Protein AF-A0A3S1QDF0-F1 (afdb_monomer_lite)

Secondary structure (DSSP, 8-state):
-----BTTB-S--EEPPPEEEEE---TTSTT---SSPEEEEEE--EE----S-HHHHHHHHHHHHHH-SSSS---------------S--TT-TT-HHHH--GGGSPPPP-----

Radius of gyration: 22.37 Å; chains: 1; bounding box: 51×59×48 Å

Sequence (115 aa):
ITPLGMGSYDSNAFQSADGVERYRPLEGAAAGAETLLRQRPGTVEVSFELPDDQALAARVVEAIYQAHSYEEPVIRIQPLLASRSKGLDDRANPNRWWNTTGDWKKAAPPVREDA

Structure (mmCIF, N/CA/C/O backbone):
data_AF-A0A3S1QDF0-F1
#
_entry.id   AF-A0A3S1QDF0-F1
#
loop_
_atom_site.group_PDB
_atom_site.id
_atom_site.type_symbol
_atom_site.label_atom_id
_atom_site.label_alt_id
_atom_site.label_comp_id
_atom_site.label_asym_id
_atom_site.label_entity_id
_atom_site.label_seq_id
_atom_site.pdbx_PDB_ins_code
_atom_site.Cartn_x
_atom_site.Cartn_y
_atom_site.Cartn_z
_atom_site.occupancy
_atom_site.B_iso_or_equiv
_atom_site.auth_seq_id
_atom_site.auth_comp_id
_atom_site.auth_asym_id
_atom_site.auth_atom_id
_atom_site.pdbx_PDB_model_num
ATOM 1 N N . ILE A 1 1 ? -5.159 -4.350 -12.695 1.00 91.81 1 ILE A N 1
ATOM 2 C CA . ILE A 1 1 ? -5.181 -2.877 -12.926 1.00 91.81 1 ILE A CA 1
ATOM 3 C C . ILE A 1 1 ? -3.872 -2.389 -13.530 1.00 91.81 1 ILE A C 1
ATOM 5 O O . ILE A 1 1 ? -3.918 -1.724 -14.554 1.00 91.81 1 ILE A O 1
ATOM 9 N N . THR A 1 2 ? -2.732 -2.763 -12.953 1.00 93.69 2 THR A N 1
ATOM 10 C CA . THR A 1 2 ? -1.377 -2.519 -13.472 1.00 93.69 2 THR A CA 1
ATOM 11 C C . THR A 1 2 ? -0.497 -3.713 -13.082 1.00 93.69 2 THR A C 1
ATOM 13 O O . THR A 1 2 ? -0.750 -4.281 -12.019 1.00 93.69 2 THR A O 1
ATOM 16 N N . PRO A 1 3 ? 0.471 -4.145 -13.910 1.00 94.00 3 PRO A N 1
ATOM 17 C CA . PRO A 1 3 ? 1.278 -5.337 -13.633 1.00 94.00 3 PRO A CA 1
ATOM 18 C C . PRO A 1 3 ? 2.426 -5.112 -12.632 1.00 94.00 3 PRO A C 1
ATOM 20 O O . PRO A 1 3 ? 3.114 -6.069 -12.304 1.00 94.00 3 PRO A O 1
ATOM 23 N N . LEU A 1 4 ? 2.673 -3.877 -12.167 1.00 94.12 4 LEU A N 1
ATOM 24 C CA . LEU A 1 4 ? 3.802 -3.540 -11.275 1.00 94.12 4 LEU A CA 1
ATOM 25 C C . LEU A 1 4 ? 5.165 -4.003 -11.834 1.00 94.12 4 LEU A C 1
ATOM 27 O O . LEU A 1 4 ? 5.952 -4.695 -11.184 1.00 94.12 4 LEU A O 1
ATOM 31 N N . GLY A 1 5 ? 5.416 -3.645 -13.096 1.00 91.94 5 GLY A N 1
ATOM 32 C CA . GLY A 1 5 ? 6.602 -4.068 -13.837 1.00 91.94 5 GLY A CA 1
ATOM 33 C C . GLY A 1 5 ? 7.876 -3.295 -13.479 1.00 91.94 5 GLY A C 1
ATOM 34 O O . GLY A 1 5 ? 7.883 -2.060 -13.467 1.00 91.94 5 GLY A O 1
ATOM 35 N N . MET A 1 6 ? 8.984 -4.013 -13.298 1.00 88.44 6 MET A N 1
ATOM 36 C CA . MET A 1 6 ? 10.336 -3.470 -13.163 1.00 88.44 6 MET A CA 1
ATOM 37 C C . MET A 1 6 ? 11.302 -4.262 -14.053 1.00 88.44 6 MET A C 1
ATOM 39 O O . MET A 1 6 ? 11.686 -5.386 -13.743 1.00 88.44 6 MET A O 1
ATOM 43 N N . GLY A 1 7 ? 11.702 -3.690 -15.193 1.00 86.25 7 GLY A N 1
ATOM 44 C CA . GLY A 1 7 ? 12.539 -4.403 -16.162 1.00 86.25 7 GLY A CA 1
ATOM 45 C C . GLY A 1 7 ? 11.831 -5.643 -16.717 1.00 86.25 7 GLY A C 1
ATOM 46 O O . GLY A 1 7 ? 10.802 -5.509 -17.372 1.00 86.25 7 GLY A O 1
ATOM 47 N N . SER A 1 8 ? 12.397 -6.827 -16.471 1.00 87.56 8 SER A N 1
ATOM 48 C CA . SER A 1 8 ? 11.833 -8.123 -16.892 1.00 87.56 8 SER A CA 1
ATOM 49 C C . SER A 1 8 ? 11.002 -8.817 -15.802 1.00 87.56 8 SER A C 1
ATOM 51 O O . SER A 1 8 ? 10.687 -9.993 -15.949 1.00 87.56 8 SER A O 1
ATOM 53 N N . TYR A 1 9 ? 10.682 -8.120 -14.710 1.00 89.81 9 TYR A N 1
ATOM 54 C CA . TYR A 1 9 ? 9.926 -8.652 -13.574 1.00 89.81 9 TYR A CA 1
ATOM 55 C C . TYR A 1 9 ? 8.561 -7.962 -13.482 1.00 89.81 9 TYR A C 1
ATOM 57 O O . TYR A 1 9 ? 8.472 -6.760 -13.737 1.00 89.81 9 TYR A O 1
ATOM 65 N N . ASP A 1 10 ? 7.519 -8.684 -13.079 1.00 94.94 10 ASP A N 1
ATOM 66 C CA . ASP A 1 10 ? 6.196 -8.148 -12.736 1.00 94.94 10 ASP A CA 1
ATOM 67 C C . ASP A 1 10 ? 5.891 -8.355 -11.242 1.00 94.94 10 ASP A C 1
ATOM 69 O O . ASP A 1 10 ? 6.723 -8.874 -10.497 1.00 94.94 10 ASP A O 1
ATOM 73 N N . SER A 1 11 ? 4.730 -7.879 -10.784 1.00 95.12 11 SER A N 1
ATOM 74 C CA . SER A 1 11 ? 4.261 -8.038 -9.398 1.00 95.12 11 SER A CA 1
ATOM 75 C C . SER A 1 11 ? 5.224 -7.483 -8.336 1.00 95.12 11 SER A C 1
ATOM 77 O O . SER A 1 11 ? 5.268 -7.974 -7.209 1.00 95.12 11 SER A O 1
ATOM 79 N N . ASN A 1 12 ? 6.009 -6.454 -8.678 1.00 95.12 12 ASN A N 1
ATOM 80 C CA . ASN A 1 12 ? 6.992 -5.881 -7.762 1.00 95.12 12 ASN A CA 1
ATOM 81 C C . ASN A 1 12 ? 6.294 -5.090 -6.654 1.00 95.12 12 ASN A C 1
ATOM 83 O O . ASN A 1 12 ? 5.640 -4.079 -6.915 1.00 95.12 12 ASN A O 1
ATOM 87 N N . ALA A 1 13 ? 6.499 -5.528 -5.419 1.00 96.62 13 ALA A N 1
ATOM 88 C CA . ALA A 1 13 ? 6.112 -4.823 -4.211 1.00 96.62 13 ALA A CA 1
ATOM 89 C C . ALA A 1 13 ? 7.131 -5.115 -3.105 1.00 96.62 13 ALA A C 1
ATOM 91 O O . ALA A 1 13 ? 7.827 -6.132 -3.124 1.00 96.62 13 ALA A O 1
ATOM 92 N N . PHE A 1 14 ? 7.208 -4.216 -2.137 1.00 96.75 14 PHE A N 1
ATOM 93 C CA . PHE A 1 14 ? 7.959 -4.373 -0.905 1.00 96.75 14 PHE A CA 1
ATOM 94 C C . PHE A 1 14 ? 6.987 -4.490 0.267 1.00 96.75 14 PHE A C 1
ATOM 96 O O . PHE A 1 14 ? 5.944 -3.837 0.285 1.00 96.75 14 PHE A O 1
ATOM 103 N N . GLN A 1 15 ? 7.354 -5.300 1.256 1.00 98.31 15 GLN A N 1
ATOM 104 C CA . GLN A 1 15 ? 6.663 -5.387 2.534 1.00 98.31 15 GLN A CA 1
ATOM 105 C C . GLN A 1 15 ? 7.652 -5.044 3.648 1.00 98.31 15 GLN A C 1
ATOM 107 O O . GLN A 1 15 ? 8.755 -5.594 3.693 1.00 98.31 15 GLN A O 1
ATOM 112 N N . SER A 1 16 ? 7.265 -4.140 4.546 1.00 98.25 16 SER A N 1
ATOM 113 C CA . SER A 1 16 ? 8.060 -3.819 5.730 1.00 98.25 16 SER A CA 1
ATOM 114 C C . SER A 1 16 ? 8.138 -4.999 6.704 1.00 98.25 16 SER A C 1
ATOM 116 O O . SER A 1 16 ? 7.392 -5.973 6.607 1.00 98.25 16 SER A O 1
ATOM 118 N N . ALA A 1 17 ? 9.006 -4.876 7.709 1.00 98.12 17 ALA A N 1
ATOM 119 C CA . ALA A 1 17 ? 8.885 -5.697 8.908 1.00 98.12 17 ALA A CA 1
ATOM 120 C C . ALA A 1 17 ? 7.575 -5.389 9.657 1.00 98.12 17 ALA A C 1
ATOM 122 O O . ALA A 1 17 ? 7.001 -4.304 9.504 1.00 98.12 17 ALA A O 1
ATOM 123 N N . ASP A 1 18 ? 7.146 -6.336 10.490 1.00 97.56 18 ASP A N 1
ATOM 124 C CA . ASP A 1 18 ? 5.939 -6.215 11.303 1.00 97.56 18 ASP A CA 1
ATOM 125 C C . ASP A 1 18 ? 6.043 -5.068 12.316 1.00 97.56 18 ASP A C 1
ATOM 127 O O . ASP A 1 18 ? 7.021 -4.927 13.055 1.00 97.56 18 ASP A O 1
ATOM 131 N N . GLY A 1 19 ? 4.981 -4.274 12.386 1.00 97.62 19 GLY A N 1
ATOM 132 C CA . GLY A 1 19 ? 4.776 -3.210 13.356 1.00 97.62 19 GLY A CA 1
ATOM 133 C C . GLY A 1 19 ? 3.548 -3.436 14.239 1.00 97.62 19 GLY A C 1
ATOM 134 O O . GLY A 1 19 ? 2.838 -4.443 14.151 1.00 97.62 19 GLY A O 1
ATOM 135 N N . VAL A 1 20 ? 3.295 -2.456 15.112 1.00 97.94 20 VAL A N 1
ATOM 136 C CA . VAL A 1 20 ? 2.098 -2.398 15.962 1.00 97.94 20 VAL A CA 1
ATOM 137 C C . VAL A 1 20 ? 1.277 -1.172 15.590 1.00 97.94 20 VAL A C 1
ATOM 139 O O . VAL A 1 20 ? 1.654 -0.043 15.919 1.00 97.94 20 VAL A O 1
ATOM 142 N N . GLU A 1 21 ? 0.132 -1.400 14.956 1.00 96.62 21 GLU A N 1
ATOM 143 C CA . GLU A 1 21 ? -0.862 -0.361 14.708 1.00 96.62 21 GLU A CA 1
ATOM 144 C C . GLU A 1 21 ? -1.626 -0.030 15.999 1.00 96.62 21 GLU A C 1
ATOM 146 O O . GLU A 1 21 ? -1.893 -0.905 16.832 1.00 96.62 21 GLU A O 1
ATOM 151 N N . ARG A 1 22 ? -1.970 1.252 16.175 1.00 97.06 22 ARG A N 1
ATOM 152 C CA . ARG A 1 22 ? -2.736 1.756 17.320 1.00 97.06 22 ARG A CA 1
ATOM 153 C C . ARG A 1 22 ? -3.859 2.670 16.859 1.00 97.06 22 ARG A C 1
ATOM 155 O O . ARG A 1 22 ? -3.604 3.642 16.158 1.00 97.06 22 ARG A O 1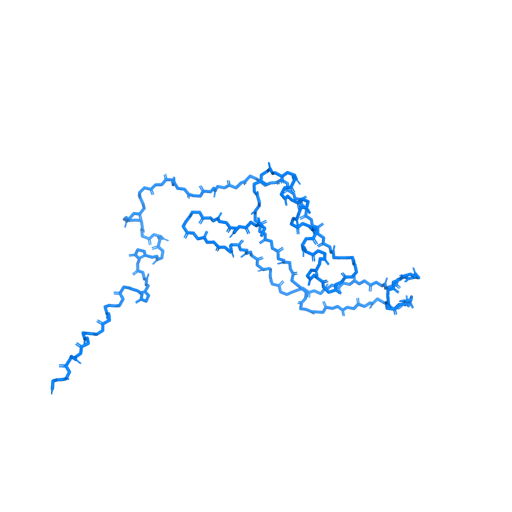
ATOM 162 N N . TYR A 1 23 ? -5.075 2.396 17.314 1.00 95.94 23 TYR A N 1
ATOM 163 C CA . TYR A 1 23 ? -6.244 3.226 17.032 1.00 95.94 23 TYR A CA 1
ATOM 164 C C . TYR A 1 23 ? -7.305 3.050 18.117 1.00 95.94 23 TYR A C 1
ATOM 166 O O . TYR A 1 23 ? -7.305 2.065 18.853 1.00 95.94 23 TYR A O 1
ATOM 174 N N . ARG A 1 24 ? -8.219 4.011 18.229 1.00 97.25 24 ARG A N 1
ATOM 175 C CA . ARG A 1 24 ? -9.399 3.913 19.089 1.00 97.25 24 ARG A CA 1
ATOM 176 C C . ARG A 1 24 ? -10.634 4.171 18.228 1.00 97.25 24 ARG A C 1
ATOM 178 O O . ARG A 1 24 ? -10.764 5.298 17.749 1.00 97.25 24 ARG A O 1
ATOM 185 N N . PRO A 1 25 ? -11.506 3.171 18.023 1.00 97.19 25 PRO A N 1
ATOM 186 C CA . PRO A 1 25 ? -12.787 3.376 17.361 1.00 97.19 25 PRO A CA 1
ATOM 187 C C . PRO A 1 25 ? -13.587 4.496 18.031 1.00 97.19 25 PRO A C 1
ATOM 189 O O . PRO A 1 25 ? -13.705 4.538 19.258 1.00 97.19 25 PRO A O 1
ATOM 192 N N . LEU A 1 26 ? -14.113 5.413 17.225 1.00 97.31 26 LEU A N 1
ATOM 193 C CA . LEU A 1 26 ? -15.003 6.480 17.678 1.00 97.31 26 LEU A CA 1
ATOM 194 C C . LEU A 1 26 ? -16.452 6.135 17.324 1.00 97.31 26 LEU A C 1
ATOM 196 O O . LEU A 1 26 ? -16.728 5.128 16.669 1.00 97.31 26 LEU A O 1
ATOM 200 N N . GLU A 1 27 ? -17.381 6.973 17.773 1.00 97.44 27 GLU A N 1
ATOM 201 C CA . GLU A 1 27 ? -18.774 6.885 17.342 1.00 97.44 27 GLU A CA 1
ATOM 202 C C . GLU A 1 27 ? -18.856 6.938 15.808 1.00 97.44 27 GLU A C 1
ATOM 204 O O . GLU A 1 27 ? -18.229 7.789 15.179 1.00 97.44 27 GLU A O 1
ATOM 209 N N . GLY A 1 28 ? -19.581 5.984 15.219 1.00 95.50 28 GLY A N 1
ATOM 210 C CA . GLY A 1 28 ? -19.701 5.819 13.767 1.00 95.50 28 GLY A CA 1
ATOM 211 C C . GLY A 1 28 ? -18.798 4.751 13.137 1.00 95.50 28 GLY A C 1
ATOM 212 O O . GLY A 1 28 ? -19.074 4.359 12.010 1.00 95.50 28 GLY A O 1
ATOM 213 N N . ALA A 1 29 ? -17.782 4.228 13.835 1.00 96.25 29 ALA A N 1
ATOM 214 C CA . ALA A 1 29 ? -16.998 3.088 13.336 1.00 96.25 29 ALA A CA 1
ATOM 215 C C . ALA A 1 29 ? -17.825 1.784 13.351 1.00 96.25 29 ALA A C 1
ATOM 217 O O . ALA A 1 29 ? -18.610 1.588 14.284 1.00 96.25 29 ALA A O 1
ATOM 218 N N . ALA A 1 30 ? -17.609 0.840 12.420 1.00 93.75 30 ALA A N 1
ATOM 219 C CA . ALA A 1 30 ? -18.361 -0.428 12.399 1.00 93.75 30 ALA A CA 1
ATOM 220 C C . ALA A 1 30 ? -18.174 -1.268 13.669 1.00 93.75 30 ALA A C 1
ATOM 222 O O . ALA A 1 30 ? -19.059 -2.031 14.050 1.00 93.75 30 ALA A O 1
ATOM 223 N N . ALA A 1 31 ? -17.035 -1.123 14.351 1.00 92.25 31 ALA A N 1
ATOM 224 C CA . ALA A 1 31 ? -16.783 -1.787 15.629 1.00 92.25 31 ALA A CA 1
ATOM 225 C C . ALA A 1 31 ? -17.512 -1.141 16.828 1.00 92.25 31 ALA A C 1
ATOM 227 O O . ALA A 1 31 ? -17.465 -1.698 17.924 1.00 92.25 31 ALA A O 1
ATOM 228 N N . GLY A 1 32 ? -18.161 0.012 16.638 1.00 95.88 32 GLY A N 1
ATOM 229 C CA . GLY A 1 32 ? -18.700 0.849 17.709 1.00 95.88 32 GLY A CA 1
ATOM 230 C C . GLY A 1 32 ? -17.621 1.666 18.429 1.00 95.88 32 GLY A C 1
ATOM 231 O O . GLY A 1 32 ? -16.427 1.407 18.292 1.00 95.88 32 GLY A O 1
ATOM 232 N N . ALA A 1 33 ? -18.045 2.676 19.194 1.00 97.12 33 ALA A N 1
ATOM 233 C CA . ALA A 1 33 ? -17.134 3.527 19.956 1.00 97.12 33 ALA A CA 1
ATOM 234 C C . ALA A 1 33 ? -16.473 2.760 21.110 1.00 97.12 33 ALA A C 1
ATOM 236 O O . ALA A 1 33 ? -17.140 2.041 21.855 1.00 97.12 33 ALA A O 1
ATOM 237 N N . GLU A 1 34 ? -15.177 2.983 21.318 1.00 97.56 34 GLU A N 1
ATOM 238 C CA . GLU A 1 34 ? -14.423 2.391 22.422 1.00 97.56 34 GLU A CA 1
ATOM 239 C C . GLU A 1 34 ? -13.694 3.454 23.242 1.00 97.56 34 GLU A C 1
ATOM 241 O O . GLU A 1 34 ? -13.309 4.514 22.750 1.00 97.56 34 GLU A O 1
ATOM 246 N N . THR A 1 35 ? -13.456 3.156 24.519 1.00 97.06 35 THR A N 1
ATOM 247 C CA . THR A 1 35 ? -12.673 4.023 25.412 1.00 97.06 35 THR A CA 1
ATOM 248 C C . THR A 1 35 ? -11.184 3.687 25.391 1.00 97.06 35 THR A C 1
ATOM 250 O O . THR A 1 35 ? -10.352 4.573 25.600 1.00 97.06 35 THR A O 1
ATOM 253 N N . LEU A 1 36 ? -10.840 2.428 25.105 1.00 97.50 36 LEU A N 1
ATOM 254 C CA . LEU A 1 36 ? -9.473 1.915 25.134 1.00 97.50 36 LEU A CA 1
ATOM 255 C C . LEU A 1 36 ? -8.802 1.985 23.761 1.00 97.50 36 LEU A C 1
ATOM 257 O O . LEU A 1 36 ? -9.433 1.815 22.722 1.00 97.50 36 LEU A O 1
ATOM 261 N N . LEU A 1 37 ? -7.488 2.212 23.768 1.00 97.12 37 LEU A N 1
ATOM 262 C CA . LEU A 1 37 ? -6.670 2.166 22.562 1.00 97.12 37 LEU A CA 1
ATOM 263 C C . LEU A 1 37 ? -6.429 0.705 22.163 1.00 97.12 37 LEU A C 1
ATOM 265 O O . LEU A 1 37 ? -5.801 -0.051 22.910 1.00 97.12 37 LEU A O 1
ATOM 269 N N . ARG A 1 38 ? -6.883 0.317 20.972 1.00 96.19 38 ARG A N 1
ATOM 270 C CA . ARG A 1 38 ? -6.559 -0.980 20.380 1.00 96.19 38 ARG A CA 1
ATOM 271 C C . ARG A 1 38 ? -5.101 -1.006 19.945 1.00 96.19 38 ARG A C 1
ATOM 273 O O . ARG A 1 38 ? -4.540 0.001 19.515 1.00 96.19 38 ARG A O 1
ATOM 280 N N . GLN A 1 39 ? -4.512 -2.193 20.030 1.00 97.12 39 GLN A N 1
ATOM 281 C CA . GLN A 1 39 ? -3.203 -2.495 19.465 1.00 97.12 39 GLN A CA 1
ATOM 282 C C . GLN A 1 39 ? -3.338 -3.698 18.530 1.00 97.12 39 GLN A C 1
ATOM 284 O O . GLN A 1 39 ? -4.030 -4.671 18.858 1.00 97.12 39 GLN A O 1
ATOM 289 N N . ARG A 1 40 ? -2.715 -3.617 17.355 1.00 95.19 40 ARG A N 1
ATOM 290 C CA . ARG A 1 40 ? -2.705 -4.679 16.343 1.00 95.19 40 ARG A CA 1
ATOM 291 C C . ARG A 1 40 ? -1.259 -4.988 15.938 1.00 95.19 40 ARG A C 1
ATOM 293 O O . ARG A 1 40 ? -0.691 -4.261 15.123 1.00 95.19 40 ARG A O 1
ATOM 300 N N . PRO A 1 41 ? -0.626 -6.009 16.547 1.00 96.88 41 PRO A N 1
ATOM 301 C CA . PRO A 1 41 ? 0.683 -6.481 16.103 1.00 96.88 41 PRO A CA 1
ATOM 302 C C . PRO A 1 41 ? 0.574 -7.178 14.740 1.00 96.88 41 PRO A C 1
ATOM 304 O O . PRO A 1 41 ? -0.507 -7.631 14.367 1.00 96.88 41 PRO A O 1
ATOM 307 N N . GLY A 1 42 ? 1.690 -7.277 14.017 1.00 96.75 42 GLY A N 1
ATOM 308 C CA . GLY A 1 42 ? 1.731 -7.909 12.692 1.00 96.75 42 GLY A CA 1
ATOM 309 C C . GLY A 1 42 ? 1.209 -7.011 11.569 1.00 96.75 42 GLY A C 1
ATOM 310 O O . GLY A 1 42 ? 0.916 -7.495 10.481 1.00 96.75 42 GLY A O 1
ATOM 311 N N . THR A 1 43 ? 1.059 -5.707 11.825 1.00 96.69 43 THR A N 1
ATOM 312 C CA . THR A 1 43 ? 0.687 -4.759 10.767 1.00 96.69 43 THR A CA 1
ATOM 313 C C . THR A 1 43 ? 1.923 -4.427 9.951 1.00 96.69 43 THR A C 1
ATOM 315 O O . THR A 1 43 ? 2.942 -4.041 10.521 1.00 96.69 43 THR A O 1
ATOM 318 N N . VAL A 1 44 ? 1.828 -4.536 8.632 1.00 97.69 44 VAL A N 1
ATOM 319 C CA . VAL A 1 44 ? 2.925 -4.246 7.704 1.00 97.69 44 VAL A CA 1
ATOM 320 C C . VAL A 1 44 ? 2.555 -3.091 6.786 1.00 97.69 44 VAL A C 1
ATOM 322 O O . VAL A 1 44 ? 1.383 -2.869 6.485 1.00 97.69 44 VAL A O 1
ATOM 325 N N . GLU A 1 45 ? 3.563 -2.370 6.313 1.00 97.62 45 GLU A N 1
ATOM 326 C CA . GLU A 1 45 ? 3.425 -1.488 5.163 1.00 97.62 45 GLU A CA 1
ATOM 327 C C . GLU A 1 45 ? 3.727 -2.283 3.893 1.00 97.62 45 GLU A C 1
ATOM 329 O O . GLU A 1 45 ? 4.778 -2.920 3.792 1.00 97.62 45 GLU A O 1
ATOM 334 N N . VAL A 1 46 ? 2.817 -2.222 2.922 1.00 97.75 46 VAL A N 1
ATOM 335 C CA . VAL A 1 46 ? 3.055 -2.709 1.561 1.00 97.75 46 VAL A CA 1
ATOM 336 C C . VAL A 1 46 ? 3.245 -1.500 0.655 1.00 97.75 46 VAL A C 1
ATOM 338 O O . VAL A 1 46 ? 2.387 -0.619 0.610 1.00 97.75 46 VAL A O 1
ATOM 341 N N . SER A 1 47 ? 4.355 -1.460 -0.078 1.00 97.12 47 SER A N 1
ATOM 342 C CA . SER A 1 47 ? 4.677 -0.372 -0.999 1.00 97.12 47 SER A CA 1
ATOM 343 C C . SER A 1 47 ? 5.049 -0.892 -2.383 1.00 97.12 47 SER A C 1
ATOM 345 O O . SER A 1 47 ? 5.654 -1.948 -2.550 1.00 97.12 47 SER A O 1
ATOM 347 N N . PHE A 1 48 ? 4.649 -0.151 -3.408 1.00 96.44 48 PHE A N 1
ATOM 348 C CA . PHE A 1 48 ? 4.968 -0.428 -4.803 1.00 96.44 48 PHE A CA 1
ATOM 349 C C . PHE A 1 48 ? 4.963 0.882 -5.588 1.00 96.44 48 PHE A C 1
ATOM 351 O O . PHE A 1 48 ? 4.396 1.886 -5.155 1.00 96.44 48 PHE A O 1
ATOM 358 N N . GLU A 1 49 ? 5.600 0.873 -6.754 1.00 94.81 49 GLU A N 1
ATOM 359 C CA . GLU A 1 49 ? 5.728 2.057 -7.597 1.00 94.81 49 GLU A CA 1
ATOM 360 C C . GLU A 1 49 ? 4.708 2.044 -8.736 1.00 94.81 49 GLU A C 1
ATOM 362 O O . GLU A 1 49 ? 4.485 1.026 -9.399 1.00 94.81 49 GLU A O 1
ATOM 367 N N . LEU A 1 50 ? 4.138 3.214 -9.009 1.00 94.50 50 LEU A N 1
ATOM 368 C CA . LEU A 1 50 ? 3.296 3.471 -10.171 1.00 94.50 50 LEU A CA 1
ATOM 369 C C . LEU A 1 50 ? 3.960 4.531 -11.060 1.00 94.50 50 LEU A C 1
ATOM 371 O O . LEU A 1 50 ? 4.730 5.353 -10.561 1.00 94.50 50 LEU A O 1
ATOM 375 N N . PRO A 1 51 ? 3.686 4.535 -12.376 1.00 92.44 51 PRO A N 1
ATOM 376 C CA . PRO A 1 51 ? 3.925 5.714 -13.202 1.00 92.44 51 PRO A CA 1
ATOM 377 C C . PRO A 1 51 ? 3.234 6.948 -12.604 1.00 92.44 51 PRO A C 1
ATOM 379 O O . PRO A 1 51 ? 2.226 6.807 -11.911 1.00 92.44 51 PRO A O 1
ATOM 382 N N . ASP A 1 52 ? 3.743 8.142 -12.915 1.00 93.44 52 ASP A N 1
ATOM 383 C CA . ASP A 1 52 ? 3.084 9.407 -12.569 1.00 93.44 52 ASP A CA 1
ATOM 384 C C . ASP A 1 52 ? 1.821 9.606 -13.430 1.00 93.44 52 ASP A C 1
ATOM 386 O O . ASP A 1 52 ? 1.809 10.319 -14.432 1.00 93.44 52 ASP A O 1
ATOM 390 N N . ASP A 1 53 ? 0.777 8.856 -13.079 1.00 95.94 53 ASP A N 1
ATOM 391 C CA . ASP A 1 53 ? -0.525 8.801 -13.734 1.00 95.94 53 ASP A CA 1
ATOM 392 C C . ASP A 1 53 ? -1.616 8.797 -12.657 1.00 95.94 53 ASP A C 1
ATOM 394 O O . ASP A 1 53 ? -1.874 7.794 -11.982 1.00 95.94 53 ASP A O 1
ATOM 398 N N . GLN A 1 54 ? -2.273 9.946 -12.505 1.00 96.31 54 GLN A N 1
ATOM 399 C CA . GLN A 1 54 ? -3.305 10.161 -11.491 1.00 96.31 54 GLN A CA 1
ATOM 400 C C . GLN A 1 54 ? -4.560 9.308 -11.724 1.00 96.31 54 GLN A C 1
ATOM 402 O O . GLN A 1 54 ? -5.183 8.856 -10.764 1.00 96.31 54 GLN A O 1
ATOM 407 N N . ALA A 1 55 ? -4.931 9.045 -12.981 1.00 97.69 55 ALA A N 1
ATOM 408 C CA . ALA A 1 55 ? -6.105 8.231 -13.292 1.00 97.69 55 ALA A CA 1
ATOM 409 C C . ALA A 1 55 ? -5.853 6.757 -12.952 1.00 97.69 55 ALA A C 1
ATOM 411 O O . ALA A 1 55 ? -6.732 6.065 -12.429 1.00 97.69 55 ALA A O 1
ATOM 412 N N . LEU A 1 56 ? -4.635 6.275 -13.208 1.00 97.69 56 LEU A N 1
ATOM 413 C CA . LEU A 1 56 ? -4.213 4.955 -12.761 1.00 97.69 56 LEU A CA 1
ATOM 414 C C . LEU A 1 56 ? -4.165 4.871 -11.232 1.00 97.69 56 LEU A C 1
ATOM 416 O O . LEU A 1 56 ? -4.680 3.902 -10.674 1.00 97.69 56 LEU A O 1
ATOM 420 N N . ALA A 1 57 ? -3.586 5.870 -10.561 1.00 97.50 57 ALA A N 1
ATOM 421 C CA . ALA A 1 57 ? -3.511 5.914 -9.103 1.00 97.50 57 ALA A CA 1
ATOM 422 C C . ALA A 1 57 ? -4.905 5.840 -8.458 1.00 97.50 57 ALA A C 1
ATOM 424 O O . ALA A 1 57 ? -5.114 5.016 -7.571 1.00 97.50 57 ALA A O 1
ATOM 425 N N . ALA A 1 58 ? -5.880 6.605 -8.964 1.00 97.94 58 ALA A N 1
ATOM 426 C CA . ALA A 1 58 ? -7.263 6.569 -8.483 1.00 97.94 58 ALA A CA 1
ATOM 427 C C . ALA A 1 58 ? -7.878 5.162 -8.583 1.00 97.94 58 ALA A C 1
ATOM 429 O O . ALA A 1 58 ? -8.391 4.634 -7.599 1.00 97.94 58 ALA A O 1
ATOM 430 N N . ARG A 1 59 ? -7.733 4.496 -9.736 1.00 98.31 59 ARG A N 1
ATOM 431 C CA . ARG A 1 59 ? -8.221 3.117 -9.927 1.00 98.31 59 ARG A CA 1
ATOM 432 C C . ARG A 1 59 ? -7.549 2.110 -8.998 1.00 98.31 59 ARG A C 1
ATOM 434 O O . ARG A 1 59 ? -8.176 1.141 -8.579 1.00 98.31 59 ARG A O 1
ATOM 441 N N . VAL A 1 60 ? -6.256 2.283 -8.726 1.00 97.94 60 VAL A N 1
ATOM 442 C CA . VAL A 1 60 ? -5.527 1.420 -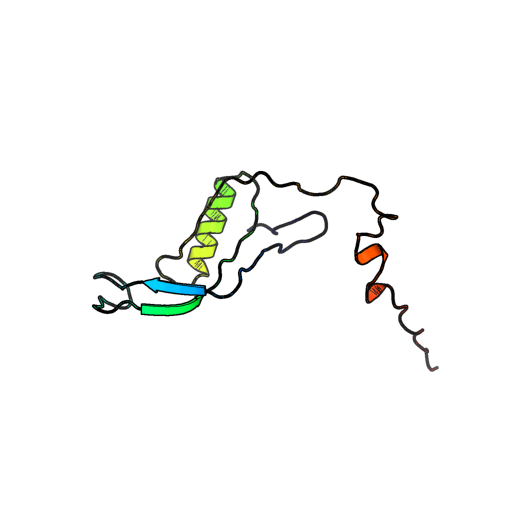7.788 1.00 97.94 60 VAL A CA 1
ATOM 443 C C . VAL A 1 60 ? -6.053 1.618 -6.368 1.00 97.94 60 VAL A C 1
ATO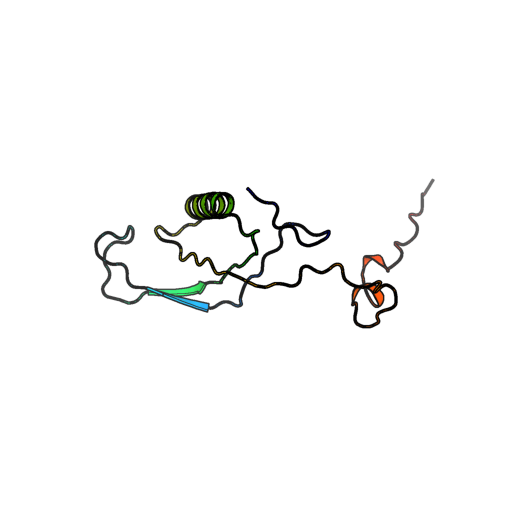M 445 O O . VAL A 1 60 ? -6.320 0.629 -5.694 1.00 97.94 60 VAL A O 1
ATOM 448 N N . VAL A 1 61 ? -6.256 2.864 -5.939 1.00 97.62 61 VAL A N 1
ATOM 449 C CA . VAL A 1 61 ? -6.835 3.193 -4.628 1.00 97.62 61 VAL A CA 1
ATOM 450 C C . VAL A 1 61 ? -8.223 2.570 -4.469 1.00 97.62 61 VAL A C 1
ATOM 452 O O . VAL A 1 61 ? -8.475 1.899 -3.472 1.00 97.62 61 VAL A O 1
ATOM 455 N N . GLU A 1 62 ? -9.094 2.695 -5.472 1.00 97.69 62 GLU A N 1
ATOM 456 C CA . GLU A 1 62 ? -10.414 2.048 -5.470 1.00 97.69 62 GLU A CA 1
ATOM 457 C C . GLU A 1 62 ? -10.315 0.529 -5.309 1.00 97.69 62 GLU A C 1
ATOM 459 O O . GLU A 1 62 ? -11.055 -0.066 -4.530 1.00 97.69 62 GLU A O 1
ATOM 464 N N . ALA A 1 63 ? -9.376 -0.118 -5.998 1.00 97.44 63 ALA A N 1
ATOM 465 C CA . ALA A 1 63 ? -9.186 -1.556 -5.857 1.00 97.44 63 ALA A CA 1
ATOM 466 C C . ALA A 1 63 ? -8.634 -1.966 -4.491 1.00 97.44 63 ALA A C 1
ATOM 468 O O . ALA A 1 63 ? -9.006 -3.029 -3.995 1.00 97.44 63 ALA A O 1
ATOM 469 N N . ILE A 1 64 ? -7.792 -1.136 -3.867 1.00 97.31 64 ILE A N 1
ATOM 470 C CA . ILE A 1 64 ? -7.374 -1.349 -2.478 1.00 97.31 64 ILE A CA 1
ATOM 471 C C . ILE A 1 64 ? -8.601 -1.273 -1.570 1.00 97.31 64 ILE A C 1
ATOM 473 O O . ILE A 1 64 ? -8.802 -2.195 -0.791 1.00 97.31 64 ILE A O 1
ATOM 477 N N . TYR A 1 65 ? -9.468 -0.265 -1.715 1.00 96.88 65 TYR A N 1
ATOM 478 C CA . TYR A 1 65 ? -10.708 -0.184 -0.932 1.00 96.88 65 TYR A CA 1
ATOM 479 C C . TYR A 1 65 ? -11.607 -1.416 -1.102 1.00 96.88 65 TYR A C 1
ATOM 481 O O . TYR A 1 65 ? -12.207 -1.865 -0.133 1.00 96.88 65 TYR A O 1
ATOM 489 N N . GLN A 1 66 ? -11.688 -1.994 -2.304 1.00 96.62 66 GLN A N 1
ATOM 490 C CA . GLN A 1 66 ? -12.498 -3.196 -2.543 1.00 96.62 66 GLN A CA 1
ATOM 491 C C . GLN A 1 66 ? -11.906 -4.477 -1.936 1.00 96.62 66 GLN A C 1
ATOM 493 O O . GLN A 1 66 ? -12.649 -5.405 -1.628 1.00 96.62 66 GLN A O 1
ATOM 498 N N . ALA A 1 67 ? -10.582 -4.562 -1.807 1.00 96.81 67 ALA A N 1
ATOM 499 C CA . ALA A 1 67 ? -9.899 -5.768 -1.337 1.00 96.81 67 ALA A CA 1
ATOM 500 C C . ALA A 1 67 ? -9.501 -5.711 0.147 1.00 96.81 67 ALA A C 1
ATOM 502 O O . ALA A 1 67 ? -9.308 -6.754 0.774 1.00 96.81 67 ALA A O 1
ATOM 503 N N . HIS A 1 68 ? -9.324 -4.512 0.701 1.00 97.19 68 HIS A N 1
ATOM 504 C CA . HIS A 1 68 ? -8.843 -4.311 2.061 1.00 97.19 68 HIS A CA 1
ATOM 505 C C . HIS A 1 68 ? -9.967 -4.527 3.084 1.00 97.19 68 HIS A C 1
ATOM 507 O O . HIS A 1 68 ? -11.116 -4.169 2.858 1.00 97.19 68 HIS A O 1
ATOM 513 N N . SER A 1 69 ? -9.636 -5.111 4.237 1.00 93.69 69 SER A N 1
ATOM 514 C CA . SER A 1 69 ? -10.623 -5.480 5.265 1.00 93.69 69 SER A CA 1
ATOM 515 C C . SER A 1 69 ? -11.063 -4.325 6.169 1.00 93.69 69 SER A C 1
ATOM 517 O O . SER A 1 69 ? -12.050 -4.446 6.891 1.00 93.69 69 SER A O 1
ATOM 519 N N . TYR A 1 70 ? -10.304 -3.233 6.185 1.00 94.00 70 TYR A N 1
ATOM 520 C CA . TYR A 1 70 ? -10.606 -2.049 6.993 1.00 94.00 70 TYR A CA 1
ATOM 521 C C . TYR A 1 70 ? -11.584 -1.125 6.272 1.00 94.00 70 TYR A C 1
ATOM 523 O O . TYR A 1 70 ? -11.493 -0.971 5.060 1.00 94.00 70 TYR A O 1
ATOM 531 N N . GLU A 1 71 ? -12.444 -0.456 7.043 1.00 92.25 71 GLU A N 1
ATOM 532 C CA . GLU A 1 71 ? -13.345 0.591 6.542 1.00 92.25 71 GLU A CA 1
ATOM 533 C C . GLU A 1 71 ? -12.564 1.777 5.959 1.00 92.25 71 GLU A C 1
ATOM 535 O O . GLU A 1 71 ? -12.899 2.284 4.896 1.00 92.25 71 GLU A O 1
ATOM 540 N N . GLU A 1 72 ? -11.485 2.172 6.639 1.00 93.31 72 GLU A N 1
ATOM 541 C CA . GLU A 1 72 ? -10.645 3.319 6.287 1.00 93.31 72 GLU A CA 1
ATOM 542 C C . GLU A 1 72 ? -9.168 2.881 6.233 1.00 93.31 72 GLU A C 1
ATOM 544 O O . GLU A 1 72 ? -8.410 3.115 7.182 1.00 93.31 72 GLU A O 1
ATOM 549 N N . PRO A 1 73 ? -8.731 2.162 5.177 1.00 95.62 73 PRO A N 1
ATOM 550 C CA . PRO A 1 73 ? -7.331 1.793 5.008 1.00 95.62 73 PRO A CA 1
ATOM 551 C C . PRO A 1 73 ? -6.439 3.032 4.897 1.00 95.62 73 PRO A C 1
ATOM 553 O O . PRO A 1 73 ? -6.721 3.970 4.150 1.00 95.62 73 PRO A O 1
ATOM 556 N N . VAL A 1 74 ? -5.302 3.011 5.593 1.00 96.25 74 VAL A N 1
ATOM 557 C CA . VAL A 1 74 ? -4.305 4.078 5.487 1.00 96.25 74 VAL A CA 1
ATOM 558 C C . VAL A 1 74 ? -3.520 3.908 4.190 1.00 96.25 74 VAL A C 1
ATOM 560 O O . VAL A 1 74 ? -2.633 3.062 4.095 1.00 96.25 74 VAL A O 1
ATOM 563 N N . ILE A 1 75 ? -3.817 4.748 3.201 1.00 97.69 75 ILE A N 1
ATOM 564 C CA . ILE A 1 75 ? -3.143 4.757 1.900 1.00 97.69 75 ILE A CA 1
ATOM 565 C C . ILE A 1 75 ? -2.373 6.071 1.753 1.00 97.69 75 ILE A C 1
ATOM 567 O O . ILE A 1 75 ? -2.917 7.154 1.962 1.00 97.69 75 ILE A O 1
ATOM 571 N N . ARG A 1 76 ? -1.088 5.984 1.396 1.00 97.06 76 ARG A N 1
ATOM 572 C CA . ARG A 1 76 ? -0.220 7.146 1.158 1.00 97.06 76 ARG A CA 1
ATOM 573 C C . ARG A 1 76 ? 0.307 7.103 -0.267 1.00 97.06 76 ARG A C 1
ATOM 575 O O . ARG A 1 76 ? 0.795 6.070 -0.711 1.00 97.06 76 ARG A O 1
ATOM 582 N N . ILE A 1 77 ? 0.235 8.236 -0.959 1.00 96.62 77 ILE A N 1
ATOM 583 C CA . ILE A 1 77 ? 0.809 8.418 -2.294 1.00 96.62 77 ILE A CA 1
ATOM 584 C C . ILE A 1 77 ? 1.829 9.545 -2.194 1.00 96.62 77 ILE A C 1
ATOM 586 O O . ILE A 1 77 ? 1.513 10.626 -1.697 1.00 96.62 77 ILE A O 1
ATOM 590 N N . GLN A 1 78 ? 3.051 9.287 -2.648 1.00 95.56 78 GLN A N 1
ATOM 591 C CA . GLN A 1 78 ? 4.140 10.256 -2.616 1.00 95.56 78 GLN A CA 1
ATOM 592 C C . GLN A 1 78 ? 4.907 10.239 -3.943 1.00 95.56 78 GLN A C 1
ATOM 594 O O . GLN A 1 78 ? 5.142 9.157 -4.487 1.00 95.56 78 GLN A O 1
ATOM 599 N N . PRO A 1 79 ? 5.330 11.403 -4.467 1.00 93.62 79 PRO A N 1
ATOM 600 C CA . PRO A 1 79 ? 6.275 11.450 -5.573 1.00 93.62 79 PRO A CA 1
ATOM 601 C C . PRO A 1 79 ? 7.610 10.821 -5.163 1.00 93.62 79 PRO A C 1
ATOM 603 O O . PRO A 1 79 ? 8.131 11.097 -4.082 1.00 93.62 79 PRO A O 1
ATOM 606 N N . LEU A 1 80 ? 8.184 10.003 -6.043 1.00 90.88 80 LEU A N 1
ATOM 607 C CA . LEU A 1 80 ? 9.479 9.360 -5.841 1.00 90.88 80 LEU A CA 1
ATOM 608 C C . LEU A 1 80 ? 10.337 9.536 -7.093 1.00 90.88 80 LEU A C 1
ATOM 610 O O . LEU A 1 80 ? 9.876 9.303 -8.210 1.00 90.88 80 LEU A O 1
ATOM 614 N N . LEU A 1 81 ? 11.607 9.891 -6.900 1.00 89.69 81 LEU A N 1
ATOM 615 C CA . LEU A 1 81 ? 12.620 9.765 -7.940 1.00 89.69 81 LEU A CA 1
ATOM 616 C C . LEU A 1 81 ? 13.334 8.421 -7.765 1.00 89.69 81 LEU A C 1
ATOM 618 O O . LEU A 1 81 ? 14.085 8.239 -6.809 1.00 89.69 81 LEU A O 1
ATOM 622 N N . ALA A 1 82 ? 13.103 7.492 -8.691 1.00 83.69 82 ALA A N 1
ATOM 623 C CA . ALA A 1 82 ? 13.687 6.155 -8.661 1.00 83.69 82 ALA A CA 1
ATOM 624 C C . ALA A 1 82 ? 14.511 5.873 -9.924 1.00 83.69 82 ALA A C 1
ATOM 626 O O . ALA A 1 82 ? 14.155 6.277 -11.033 1.00 83.69 82 ALA A O 1
ATOM 627 N N . SER A 1 83 ? 15.614 5.138 -9.768 1.00 81.25 83 SER A N 1
ATOM 628 C CA . SER A 1 83 ? 16.368 4.608 -10.905 1.00 81.25 83 SER A CA 1
ATOM 629 C C . SER A 1 83 ? 15.729 3.303 -11.374 1.00 81.25 83 SER A C 1
ATOM 631 O O . SER A 1 83 ? 15.823 2.276 -10.704 1.00 81.25 83 SER A O 1
ATOM 633 N N . ARG A 1 84 ? 15.095 3.319 -12.548 1.00 73.62 84 ARG A N 1
ATOM 634 C CA . ARG A 1 84 ? 14.573 2.108 -13.193 1.00 73.62 84 ARG A CA 1
ATOM 635 C C . ARG A 1 84 ? 15.699 1.503 -14.022 1.00 73.62 84 ARG A C 1
ATOM 637 O O . ARG A 1 84 ? 15.983 1.961 -15.125 1.00 73.62 84 ARG A O 1
ATOM 644 N N . SER A 1 85 ? 16.424 0.550 -13.443 1.00 67.00 85 SER A N 1
ATOM 645 C CA . SER A 1 85 ? 17.658 0.039 -14.048 1.00 67.00 85 SER A CA 1
ATOM 646 C C . SER A 1 85 ? 17.461 -0.492 -15.479 1.00 67.00 85 SER A C 1
ATOM 648 O O . SER A 1 85 ? 16.603 -1.332 -15.739 1.00 67.00 85 SER A O 1
ATOM 650 N N . LYS A 1 86 ? 18.301 -0.002 -16.395 1.00 65.75 86 LYS A N 1
ATOM 651 C CA . LYS A 1 86 ? 18.809 -0.671 -17.609 1.00 65.75 86 LYS A CA 1
ATOM 652 C C . LYS A 1 86 ? 20.029 0.137 -18.062 1.00 65.75 86 LYS A C 1
ATOM 654 O O . LYS A 1 86 ? 19.939 0.964 -18.959 1.00 65.75 86 LYS A O 1
ATOM 659 N N . GLY A 1 87 ? 21.127 0.021 -17.313 1.00 59.91 87 GLY A N 1
ATOM 660 C CA . GLY A 1 87 ? 22.168 1.056 -17.332 1.00 59.91 87 GLY A CA 1
ATOM 661 C C . GLY A 1 87 ? 23.587 0.638 -17.691 1.00 59.91 87 GLY A C 1
ATOM 662 O O . GLY A 1 87 ? 24.374 1.532 -17.961 1.00 59.91 87 GLY A O 1
ATOM 663 N N . LEU A 1 88 ? 23.946 -0.651 -17.683 1.00 68.69 88 LEU A N 1
ATOM 664 C CA . LEU A 1 88 ? 25.303 -1.127 -17.994 1.00 68.69 88 LEU A CA 1
ATOM 665 C C . LEU A 1 88 ? 25.246 -2.574 -18.510 1.00 68.69 88 LEU A C 1
ATOM 667 O O . LEU A 1 88 ? 24.406 -3.343 -18.042 1.00 68.69 88 LEU A O 1
ATOM 671 N N . ASP A 1 89 ? 26.148 -2.951 -19.425 1.00 76.81 89 ASP A N 1
ATOM 672 C CA . ASP A 1 89 ? 26.490 -4.366 -19.617 1.00 76.81 89 ASP A CA 1
ATOM 673 C C . ASP A 1 89 ? 27.166 -4.853 -18.332 1.00 76.81 89 ASP A C 1
ATOM 675 O O . ASP A 1 89 ? 28.308 -4.504 -18.033 1.00 76.81 89 ASP A O 1
ATOM 679 N N . ASP A 1 90 ? 26.422 -5.597 -17.522 1.00 80.81 90 ASP A N 1
ATOM 680 C CA . ASP A 1 90 ? 26.876 -6.096 -16.234 1.00 80.81 90 ASP A CA 1
ATOM 681 C C . ASP A 1 90 ? 27.175 -7.595 -16.260 1.00 80.81 90 ASP A C 1
ATOM 683 O O . ASP A 1 90 ? 27.359 -8.182 -15.197 1.00 80.81 90 ASP A O 1
ATOM 687 N N . ARG A 1 91 ? 27.320 -8.206 -17.448 1.00 80.62 91 ARG A N 1
ATOM 688 C CA . ARG A 1 91 ? 27.632 -9.639 -17.620 1.00 80.62 91 ARG A CA 1
ATOM 689 C C . ARG A 1 91 ? 28.886 -10.086 -16.868 1.00 80.62 91 ARG A C 1
ATOM 691 O O . ARG A 1 91 ? 28.949 -11.223 -16.414 1.00 80.62 91 ARG A O 1
ATOM 698 N N . ALA A 1 92 ? 29.870 -9.199 -16.727 1.00 83.25 92 ALA A N 1
ATOM 699 C CA . ALA A 1 92 ? 31.125 -9.467 -16.022 1.00 83.25 92 ALA A CA 1
ATOM 700 C C . ALA A 1 92 ? 31.188 -8.859 -14.606 1.00 83.25 92 ALA A C 1
ATOM 702 O O . ALA A 1 92 ? 32.229 -8.926 -13.957 1.00 83.25 92 ALA A O 1
ATOM 703 N N . ASN A 1 93 ? 30.112 -8.239 -14.108 1.00 84.44 93 ASN A N 1
ATOM 704 C CA . ASN A 1 93 ? 30.128 -7.572 -12.807 1.00 84.44 93 ASN A CA 1
ATOM 705 C C . ASN A 1 93 ? 30.049 -8.609 -11.663 1.00 84.44 93 ASN A C 1
ATOM 707 O O . ASN A 1 93 ? 29.0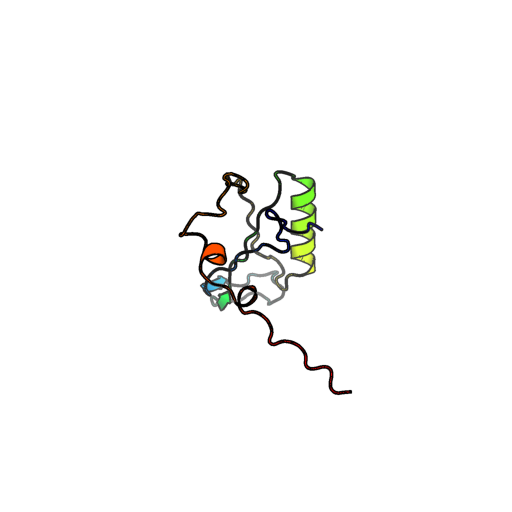21 -9.285 -11.542 1.00 84.44 93 ASN A O 1
ATOM 711 N N . PRO A 1 94 ? 31.077 -8.722 -10.795 1.00 84.56 94 PRO A N 1
ATOM 712 C CA . PRO A 1 94 ? 31.122 -9.737 -9.739 1.00 84.56 94 PRO A CA 1
ATOM 713 C C . PRO A 1 94 ? 30.141 -9.467 -8.587 1.00 84.56 94 PRO A C 1
ATOM 715 O O . PRO A 1 94 ? 29.843 -10.377 -7.820 1.00 84.56 94 PRO A O 1
ATOM 718 N N . ASN A 1 95 ? 29.599 -8.248 -8.476 1.00 83.25 95 ASN A N 1
ATOM 719 C CA . ASN A 1 95 ? 28.603 -7.894 -7.459 1.00 83.25 95 ASN A CA 1
ATOM 720 C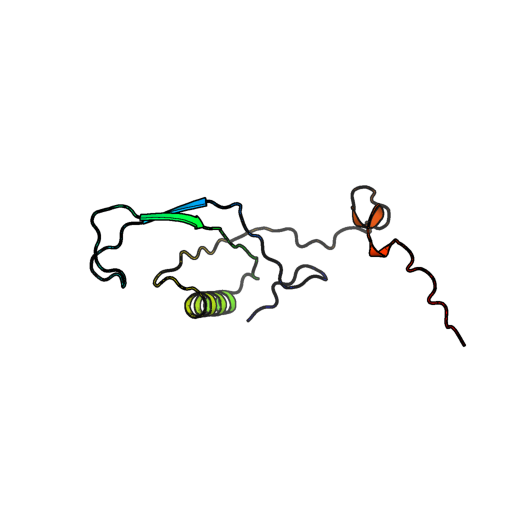 C . ASN A 1 95 ? 27.180 -8.330 -7.841 1.00 83.25 95 ASN A C 1
ATOM 722 O O . ASN A 1 95 ? 26.258 -8.206 -7.035 1.00 83.25 95 ASN A O 1
ATOM 726 N N . ARG A 1 96 ? 26.956 -8.803 -9.075 1.00 84.62 96 ARG A N 1
ATOM 727 C CA . ARG A 1 96 ? 25.666 -9.379 -9.461 1.00 84.62 96 ARG A CA 1
ATOM 728 C C . ARG A 1 96 ? 25.596 -10.809 -8.968 1.00 84.62 96 ARG A C 1
ATOM 730 O O . ARG A 1 96 ? 26.313 -11.673 -9.465 1.00 84.62 96 ARG A O 1
ATOM 737 N N . TRP A 1 97 ? 24.697 -11.068 -8.027 1.00 79.12 97 TRP A N 1
ATOM 738 C CA . TRP A 1 97 ? 24.545 -12.401 -7.451 1.00 79.12 97 TRP A CA 1
ATOM 739 C C . TRP A 1 97 ? 24.231 -13.463 -8.518 1.00 79.12 97 TRP A C 1
ATOM 741 O O . TRP A 1 97 ? 24.764 -14.564 -8.432 1.00 79.12 97 TRP A O 1
ATOM 751 N N . TRP A 1 98 ? 23.502 -13.109 -9.587 1.00 80.81 98 TRP A N 1
ATOM 752 C CA . TRP A 1 98 ? 23.237 -13.998 -10.729 1.00 80.81 98 TRP A CA 1
ATOM 753 C C . TRP A 1 98 ? 24.470 -14.304 -11.596 1.00 80.81 98 TRP A C 1
ATOM 755 O O . TRP A 1 98 ? 24.500 -15.315 -12.304 1.00 80.81 98 TRP A O 1
ATOM 765 N N . ASN A 1 99 ? 25.525 -13.487 -11.532 1.00 83.50 99 ASN A N 1
ATOM 766 C CA . ASN A 1 99 ? 26.797 -13.768 -12.202 1.00 83.50 99 ASN A CA 1
ATOM 767 C C . ASN A 1 99 ? 27.676 -14.735 -11.401 1.00 83.50 99 ASN A C 1
ATOM 769 O O . ASN A 1 99 ? 28.511 -15.408 -12.002 1.00 83.50 99 ASN A O 1
ATOM 773 N N . THR A 1 100 ? 27.445 -14.904 -10.097 1.00 78.12 100 THR A N 1
ATOM 774 C CA . THR A 1 100 ? 28.264 -15.768 -9.228 1.00 78.12 100 THR A CA 1
ATOM 775 C C . THR A 1 100 ? 27.548 -17.051 -8.808 1.00 78.12 100 THR A C 1
ATOM 777 O O . THR A 1 100 ? 28.122 -18.131 -8.912 1.00 78.12 100 THR A O 1
ATOM 780 N N . THR A 1 101 ? 26.282 -16.968 -8.399 1.00 75.81 101 THR A N 1
ATOM 781 C CA . THR A 1 101 ? 25.511 -18.066 -7.793 1.00 75.81 101 THR A CA 1
ATOM 782 C C . THR A 1 101 ? 24.089 -18.132 -8.368 1.00 75.81 101 THR A C 1
ATOM 784 O O . THR A 1 101 ? 23.612 -17.176 -8.971 1.00 75.81 101 THR A O 1
ATOM 787 N N . GLY A 1 102 ? 23.427 -19.284 -8.256 1.00 75.12 102 GLY A N 1
ATOM 788 C CA . GLY A 1 102 ? 22.059 -19.491 -8.745 1.00 75.12 102 GLY A CA 1
ATOM 789 C C . GLY A 1 102 ? 21.756 -20.974 -8.926 1.00 75.12 102 GLY A C 1
ATOM 790 O O . GLY A 1 102 ? 22.606 -21.737 -9.389 1.00 75.12 102 GLY A O 1
ATOM 791 N N . ASP A 1 103 ? 20.564 -21.404 -8.540 1.00 73.56 103 ASP A N 1
ATOM 792 C CA . ASP A 1 103 ? 20.078 -22.773 -8.725 1.00 73.56 103 ASP A CA 1
ATOM 793 C C . ASP A 1 103 ? 19.937 -23.133 -10.211 1.00 73.56 103 ASP A C 1
ATOM 795 O O . ASP A 1 103 ? 20.334 -24.227 -10.598 1.00 73.56 103 ASP A O 1
ATOM 799 N N . TRP A 1 104 ? 19.548 -22.186 -11.068 1.00 70.00 104 TRP A N 1
ATOM 800 C CA . TRP A 1 104 ? 19.515 -22.354 -12.532 1.00 70.00 104 TRP A CA 1
ATOM 801 C C . TRP A 1 104 ? 20.892 -22.555 -13.194 1.00 70.00 104 TRP A C 1
ATOM 803 O O . TRP A 1 104 ? 20.960 -22.943 -14.359 1.00 70.00 104 TRP A O 1
ATOM 813 N N . LYS A 1 105 ? 22.004 -22.277 -12.493 1.00 71.06 105 LYS A N 1
ATOM 814 C CA . LYS A 1 105 ? 23.367 -22.587 -12.974 1.00 71.06 105 LYS A CA 1
ATOM 815 C C . LYS A 1 105 ? 23.791 -24.019 -12.665 1.00 71.06 105 LYS A C 1
ATOM 817 O O . LYS A 1 105 ? 24.787 -24.488 -13.216 1.00 71.06 105 LYS A O 1
ATOM 822 N N . LYS A 1 106 ? 23.072 -24.718 -11.785 1.00 73.06 106 LYS A N 1
ATOM 823 C CA . LYS A 1 106 ? 23.293 -26.143 -11.561 1.00 73.06 106 LYS A CA 1
ATOM 824 C C . LYS A 1 106 ? 22.680 -26.861 -12.756 1.00 73.06 106 LYS A C 1
ATOM 826 O O . LYS A 1 106 ? 21.464 -26.866 -12.908 1.00 73.06 106 LYS A O 1
ATOM 831 N N . ALA A 1 107 ? 23.524 -27.414 -13.627 1.00 68.75 107 ALA A N 1
ATOM 832 C CA . ALA A 1 107 ? 23.054 -28.258 -14.716 1.00 68.75 107 ALA A CA 1
ATOM 833 C C . ALA A 1 107 ? 22.116 -29.325 -14.138 1.00 68.75 107 ALA A C 1
ATOM 835 O O . ALA A 1 107 ? 22.500 -30.052 -13.217 1.00 68.75 107 ALA A O 1
ATOM 836 N N . ALA A 1 108 ? 20.884 -29.389 -14.648 1.00 64.50 108 ALA A N 1
ATOM 837 C CA . ALA A 1 108 ? 20.008 -30.507 -14.346 1.00 64.50 108 ALA A CA 1
ATOM 838 C C . ALA A 1 108 ? 20.747 -31.796 -14.747 1.00 64.50 108 ALA A C 1
ATOM 840 O O . ALA A 1 108 ? 21.374 -31.820 -15.815 1.00 64.50 108 ALA A O 1
ATOM 841 N N . PRO A 1 109 ? 20.738 -32.848 -13.909 1.00 64.31 109 PRO A N 1
ATOM 842 C CA . PRO A 1 109 ? 21.309 -34.122 -14.313 1.00 64.31 109 PRO A CA 1
ATOM 843 C C . PRO A 1 109 ? 20.621 -34.569 -15.612 1.00 64.31 109 PRO A C 1
ATOM 845 O O . PRO A 1 109 ? 19.413 -34.359 -15.754 1.00 64.31 109 PRO A O 1
ATOM 848 N N . PRO A 1 110 ? 21.366 -35.142 -16.574 1.00 62.62 110 PRO A N 1
ATOM 849 C CA . PRO A 1 110 ? 20.772 -35.613 -17.814 1.00 62.62 110 PRO A CA 1
ATOM 850 C C . PRO A 1 110 ? 19.647 -36.592 -17.478 1.00 62.62 110 PRO A C 1
ATOM 852 O O . PRO A 1 110 ? 19.850 -37.539 -16.712 1.00 62.62 110 PRO A O 1
ATOM 855 N N . VAL A 1 111 ? 18.460 -36.331 -18.026 1.00 66.75 111 VAL A N 1
ATOM 856 C CA . VAL A 1 111 ? 17.331 -37.258 -17.960 1.00 66.75 111 VAL A CA 1
ATOM 857 C C . VAL A 1 111 ? 17.798 -38.543 -18.634 1.00 66.75 111 VAL A C 1
ATOM 859 O O . VAL A 1 111 ? 18.128 -38.537 -19.819 1.00 66.75 111 VAL A O 1
ATOM 862 N N . ARG A 1 112 ? 17.910 -39.630 -17.867 1.00 62.88 112 ARG A N 1
ATOM 863 C CA . ARG A 1 112 ? 18.099 -40.957 -18.450 1.00 62.88 112 ARG A CA 1
ATOM 864 C C . ARG A 1 112 ? 16.759 -41.359 -19.052 1.00 62.88 112 ARG A C 1
ATOM 866 O O . ARG A 1 112 ? 15.800 -41.568 -18.317 1.00 62.88 112 ARG A O 1
ATOM 873 N N . GLU A 1 113 ? 16.690 -41.388 -20.377 1.00 59.47 113 GLU A N 1
ATOM 874 C CA . GLU A 1 113 ? 15.641 -42.120 -21.079 1.00 59.47 113 GLU A CA 1
ATOM 875 C C . GLU A 1 113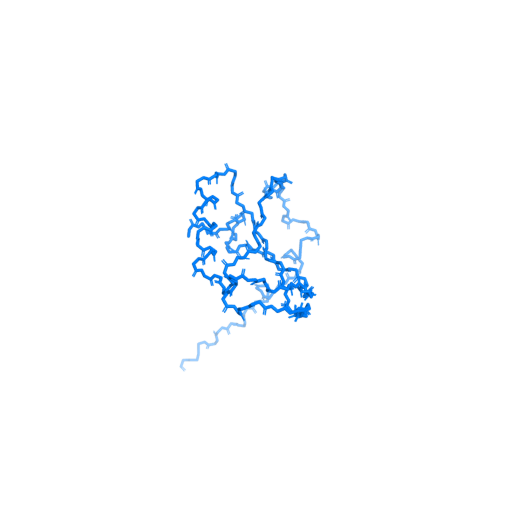 ? 15.942 -43.608 -20.891 1.00 59.47 113 GLU A C 1
ATOM 877 O O . GLU A 1 113 ? 16.817 -44.166 -21.554 1.00 59.47 113 GLU A O 1
ATOM 882 N N . ASP A 1 114 ? 15.276 -44.227 -19.918 1.00 60.78 114 ASP A N 1
ATOM 883 C CA . ASP A 1 114 ? 15.236 -45.680 -19.818 1.00 60.78 114 ASP A CA 1
ATOM 884 C C . ASP A 1 114 ? 14.301 -46.190 -20.931 1.00 60.78 114 ASP A C 1
ATOM 886 O O . ASP A 1 114 ? 13.120 -45.830 -20.975 1.00 60.78 114 ASP A O 1
ATOM 890 N N . ALA A 1 115 ? 14.881 -46.955 -21.862 1.00 55.19 115 ALA A N 1
ATOM 891 C CA . ALA A 1 115 ? 14.215 -47.613 -22.987 1.00 55.19 115 ALA A CA 1
ATOM 892 C C . ALA A 1 115 ? 13.630 -48.978 -22.597 1.00 55.19 115 ALA A C 1
ATOM 894 O O . ALA A 1 115 ? 14.244 -49.661 -21.743 1.00 55.19 115 ALA A O 1
#

pLDDT: mean 88.96, std 11.53, range [55.19, 98.31]

Foldseek 3Di:
DDQLDQPPDTPDKDKDPKDKDWDFDPDPAPVHGDPDIDIDTRDIDIDGDDPPDVVVVVVVVVVCCVPPPGVDDDDDDDDDDDDRDPDDPCCPPPPPCVNPDDPVPPPDDPPPPDD